Protein AF-A0AAE3XD53-F1 (afdb_monomer_lite)

Sequence (114 aa):
MRDLPAQPSTHADLAATPREEAFAVLAQRHHLREPHGFTAPQGRTGRTHLAHAGTGKLLCSARTTSTQDLLVTGPLTCSSCIRQVAKRVHRKFRPAGSSRRPAWQRRSAVSPRR

Secondary structure (DSSP, 8-state):
-----------GGGGGS-HHHHHHHHHHHTT-SS-EEEE--TTSTT--EEEETTT--BTT-PSP--TT--BSS-----HHHHHHHHHHHHHHT--TTTT---GGGG----PPP-

Foldseek 3Di:
DDPPPPPQPQPPVLPPPDPLVLQVVVCVVLVHPAGWFWDQADPPDRAIFIAGQVPQQTLLNPPGGDSPDGHSGDGHGPPSRVVSSVVSVCVVPVPPPPPPPPPVVPPPPDDDDD

Organism: NCBI:txid1309411

Radius of gyration: 21.19 Å; chains: 1; bounding box: 56×46×58 Å

pLDDT: mean 73.14, std 15.12, range [35.56, 89.12]

Structure (mmCIF, N/CA/C/O backbone):
data_AF-A0AAE3XD53-F1
#
_entry.id   AF-A0AAE3XD53-F1
#
loop_
_atom_site.group_PDB
_atom_site.id
_atom_site.type_symbol
_atom_site.label_atom_id
_atom_site.label_alt_id
_atom_site.label_comp_id
_atom_site.label_asym_id
_atom_site.label_entity_id
_atom_site.label_seq_id
_atom_site.pdbx_PDB_ins_code
_atom_site.Cartn_x
_atom_site.Cartn_y
_atom_site.Cartn_z
_atom_site.occupancy
_atom_site.B_iso_or_equiv
_atom_site.auth_seq_id
_atom_site.auth_comp_id
_atom_site.auth_asym_id
_atom_site.auth_atom_id
_atom_site.pdbx_PDB_model_num
ATOM 1 N N . MET A 1 1 ? -1.409 -17.761 -25.650 1.00 37.97 1 MET A N 1
ATOM 2 C CA . MET A 1 1 ? -0.837 -16.951 -24.552 1.00 37.97 1 MET A CA 1
ATOM 3 C C . MET A 1 1 ? -1.813 -17.041 -23.393 1.00 37.97 1 MET A C 1
ATOM 5 O O . MET A 1 1 ? -2.982 -16.784 -23.620 1.00 37.97 1 MET A O 1
ATOM 9 N N . ARG A 1 2 ? -1.397 -17.542 -22.225 1.00 35.56 2 ARG A N 1
ATOM 10 C CA . ARG A 1 2 ? -2.296 -17.710 -21.071 1.00 35.56 2 ARG A CA 1
ATOM 11 C C . ARG A 1 2 ? -2.567 -16.340 -20.445 1.00 35.56 2 ARG A C 1
ATOM 13 O O . ARG A 1 2 ? -1.627 -15.725 -19.947 1.00 35.56 2 ARG A O 1
ATOM 20 N N . ASP A 1 3 ? -3.823 -15.904 -20.459 1.00 39.06 3 ASP A N 1
ATOM 21 C CA . ASP A 1 3 ? -4.353 -14.907 -19.529 1.00 39.06 3 ASP A CA 1
ATOM 22 C C . ASP A 1 3 ? -4.075 -15.399 -18.104 1.00 39.06 3 ASP A C 1
ATOM 24 O O . ASP A 1 3 ? -4.729 -16.318 -17.608 1.00 39.06 3 ASP A O 1
ATOM 28 N N . LEU A 1 4 ? -3.060 -14.834 -17.444 1.00 43.06 4 LEU A N 1
ATOM 29 C CA . LEU A 1 4 ? -3.022 -14.886 -15.989 1.00 43.06 4 LEU A CA 1
ATOM 30 C C . LEU A 1 4 ? -4.231 -14.067 -15.531 1.00 43.06 4 LEU A C 1
ATOM 32 O O . LEU A 1 4 ? -4.251 -12.866 -15.823 1.00 43.06 4 LEU A O 1
ATOM 36 N N . PRO A 1 5 ? -5.219 -14.644 -14.818 1.00 39.72 5 PRO A N 1
ATOM 37 C CA . PRO A 1 5 ? -6.182 -13.803 -14.138 1.00 39.72 5 PRO A CA 1
ATOM 38 C C . PRO A 1 5 ? -5.354 -12.882 -13.250 1.00 39.72 5 PRO A C 1
ATOM 40 O O . PRO A 1 5 ? -4.513 -13.352 -12.479 1.00 39.72 5 PRO A O 1
ATOM 43 N N . ALA A 1 6 ? -5.534 -11.573 -13.418 1.00 42.38 6 ALA A N 1
ATOM 44 C CA . ALA A 1 6 ? -5.019 -10.575 -12.504 1.00 42.38 6 ALA A CA 1
ATOM 45 C C . ALA A 1 6 ? -5.680 -10.846 -11.152 1.00 42.38 6 ALA A C 1
ATOM 47 O O . ALA A 1 6 ? -6.682 -10.222 -10.812 1.00 42.38 6 ALA A O 1
ATOM 48 N N . GLN A 1 7 ? -5.191 -11.852 -10.420 1.00 45.91 7 GLN A N 1
ATOM 49 C CA . GLN A 1 7 ? -5.655 -12.106 -9.078 1.00 45.91 7 GLN A CA 1
ATOM 50 C C . GLN A 1 7 ? -5.388 -10.804 -8.340 1.00 45.91 7 GLN A C 1
ATOM 52 O O . GLN A 1 7 ? -4.230 -10.362 -8.298 1.00 45.91 7 GLN A O 1
ATOM 57 N N . PRO A 1 8 ? -6.432 -10.142 -7.813 1.00 51.28 8 PRO A N 1
ATOM 58 C CA . PRO A 1 8 ? -6.192 -9.027 -6.929 1.00 51.28 8 PRO A CA 1
ATOM 59 C C . PRO A 1 8 ? -5.238 -9.552 -5.862 1.00 51.28 8 PRO A C 1
ATOM 61 O O . PRO A 1 8 ? -5.450 -10.646 -5.334 1.00 51.28 8 PRO A O 1
ATOM 64 N N . SER A 1 9 ? -4.137 -8.840 -5.626 1.00 61.22 9 SER A N 1
ATOM 65 C CA . SER A 1 9 ? -3.121 -9.212 -4.643 1.00 61.22 9 SER A CA 1
ATOM 66 C C . SER A 1 9 ? -3.747 -9.119 -3.252 1.00 61.22 9 SER A C 1
ATOM 68 O O . SER A 1 9 ? -3.576 -8.144 -2.537 1.00 61.22 9 SER A O 1
ATOM 70 N N . THR A 1 10 ? -4.575 -10.106 -2.923 1.00 65.31 10 THR A N 1
ATOM 71 C CA . THR A 1 10 ? -5.459 -10.101 -1.755 1.00 65.31 10 THR A CA 1
ATOM 72 C C . THR A 1 10 ? -4.673 -10.518 -0.512 1.00 65.31 10 THR A C 1
ATOM 74 O O . THR A 1 10 ? -5.149 -10.330 0.599 1.00 65.31 10 THR A O 1
ATOM 77 N N . HIS A 1 11 ? -3.449 -11.032 -0.712 1.00 75.62 11 HIS A N 1
ATOM 78 C CA . HIS A 1 11 ? -2.494 -11.432 0.318 1.00 75.62 11 HIS A CA 1
ATOM 79 C C . HIS A 1 11 ? -3.144 -12.268 1.425 1.00 75.62 11 HIS A C 1
ATOM 81 O O . HIS A 1 11 ? -2.920 -12.024 2.604 1.00 75.62 11 HIS A O 1
ATOM 87 N N . ALA A 1 12 ? -3.980 -13.241 1.040 1.00 74.50 12 ALA A N 1
ATOM 88 C CA . ALA A 1 12 ? -4.704 -14.099 1.980 1.00 74.50 12 ALA A CA 1
ATOM 89 C C . ALA A 1 12 ? -3.760 -14.841 2.944 1.00 74.50 12 ALA A C 1
ATOM 91 O O . ALA A 1 12 ? -4.127 -15.122 4.079 1.00 74.50 12 ALA A O 1
ATOM 92 N N . ASP A 1 13 ? -2.524 -15.087 2.513 1.00 79.19 13 ASP A N 1
ATOM 93 C CA . ASP A 1 13 ? -1.451 -15.673 3.311 1.00 79.19 13 ASP A CA 1
ATOM 94 C C . ASP A 1 13 ? -1.030 -14.809 4.515 1.00 79.19 13 ASP A C 1
ATOM 96 O O . ASP A 1 13 ? -0.578 -15.344 5.521 1.00 79.19 13 ASP A O 1
ATOM 100 N N . LEU A 1 14 ? -1.234 -13.488 4.450 1.00 79.25 14 LEU A N 1
ATOM 101 C CA . LEU A 1 14 ? -0.907 -12.564 5.538 1.00 79.25 14 LEU A CA 1
ATOM 102 C C . LEU A 1 14 ? -1.983 -12.512 6.631 1.00 79.25 14 LEU A C 1
ATOM 104 O O . LEU A 1 14 ? -1.780 -11.854 7.648 1.00 79.25 14 LEU A O 1
ATOM 108 N N . ALA A 1 15 ? -3.121 -13.194 6.452 1.00 76.44 15 ALA A N 1
ATOM 109 C CA . ALA A 1 15 ? -4.197 -13.214 7.444 1.00 76.44 15 ALA A CA 1
ATOM 110 C C . ALA A 1 15 ? -3.791 -13.905 8.759 1.00 76.44 15 ALA A C 1
ATOM 112 O O . ALA A 1 15 ? -4.318 -13.562 9.813 1.00 76.44 15 ALA A O 1
ATOM 113 N N . ALA A 1 16 ? -2.858 -14.861 8.696 1.00 79.94 16 ALA A N 1
ATOM 114 C CA . ALA A 1 16 ? -2.344 -15.588 9.858 1.00 79.94 16 ALA A CA 1
ATOM 115 C C . ALA A 1 16 ? -1.099 -14.932 10.490 1.00 79.94 16 ALA A C 1
ATOM 117 O O . ALA A 1 16 ? -0.621 -15.385 11.527 1.00 79.94 16 ALA A O 1
ATOM 118 N N . THR A 1 17 ? -0.555 -13.883 9.866 1.00 83.31 17 THR A N 1
ATOM 119 C CA . THR A 1 17 ? 0.649 -13.181 10.325 1.00 83.31 17 THR A CA 1
ATOM 120 C C . THR A 1 17 ? 0.274 -12.077 11.323 1.00 83.31 17 THR A C 1
ATOM 122 O O . THR A 1 17 ? -0.737 -11.396 11.121 1.00 83.31 17 THR A O 1
ATOM 125 N N . PRO A 1 18 ? 1.076 -11.833 12.379 1.00 86.81 18 PRO A N 1
ATOM 126 C CA . PRO A 1 18 ? 0.883 -10.687 13.263 1.00 86.81 18 PRO A CA 1
ATOM 127 C C . PRO A 1 18 ? 0.764 -9.380 12.475 1.00 86.81 18 PRO A C 1
ATOM 129 O O . PRO A 1 18 ? 1.523 -9.132 11.540 1.00 86.81 18 PRO A O 1
ATOM 132 N N . ARG A 1 19 ? -0.188 -8.525 12.858 1.00 81.94 19 ARG A N 1
ATOM 133 C CA . ARG A 1 19 ? -0.607 -7.352 12.070 1.00 81.94 19 ARG A CA 1
ATOM 134 C C . ARG A 1 19 ? 0.554 -6.433 11.665 1.00 81.94 19 ARG A C 1
ATOM 136 O O . ARG A 1 19 ? 0.603 -5.970 10.529 1.00 81.94 19 ARG A O 1
ATOM 143 N N . GLU A 1 20 ? 1.489 -6.184 12.574 1.00 83.25 20 GLU A N 1
ATOM 144 C CA . GLU A 1 20 ? 2.649 -5.317 12.328 1.00 83.25 20 GLU A CA 1
ATOM 145 C C . GLU A 1 20 ? 3.635 -5.929 11.327 1.00 83.25 20 GLU A C 1
ATOM 147 O O . GLU A 1 20 ? 4.054 -5.266 10.374 1.00 83.25 20 GLU A O 1
ATOM 152 N N . GLU A 1 21 ? 3.951 -7.213 11.497 1.00 86.25 21 GLU A N 1
ATOM 153 C CA . GLU A 1 21 ? 4.802 -7.969 10.580 1.00 86.25 21 GLU A CA 1
ATOM 154 C C . GLU A 1 21 ? 4.149 -8.064 9.200 1.00 86.25 21 GLU A C 1
ATOM 156 O O . GLU A 1 21 ? 4.789 -7.838 8.173 1.00 86.25 21 GLU A O 1
ATOM 161 N N . ALA A 1 22 ? 2.839 -8.281 9.165 1.00 86.88 22 ALA A N 1
ATOM 162 C CA . ALA A 1 22 ? 2.086 -8.375 7.935 1.00 86.88 22 ALA A CA 1
ATOM 163 C C . ALA A 1 22 ? 2.082 -7.053 7.145 1.00 86.88 22 ALA A C 1
ATOM 165 O O . ALA A 1 22 ? 2.227 -7.068 5.922 1.00 86.88 22 ALA A O 1
ATOM 166 N N . PHE A 1 23 ? 2.016 -5.897 7.818 1.00 87.62 23 PHE A N 1
ATOM 167 C CA . PHE A 1 23 ? 2.182 -4.591 7.167 1.00 87.62 23 PHE A CA 1
ATOM 168 C C . PHE A 1 23 ? 3.600 -4.358 6.637 1.00 87.62 23 PHE A C 1
ATOM 170 O O . PHE A 1 23 ? 3.774 -3.715 5.593 1.00 87.62 23 PHE A O 1
ATOM 177 N N . ALA A 1 24 ? 4.621 -4.880 7.319 1.00 87.25 24 ALA A N 1
ATOM 178 C CA . ALA A 1 24 ? 5.995 -4.836 6.831 1.00 87.25 24 ALA A CA 1
ATOM 179 C C . ALA A 1 24 ? 6.179 -5.736 5.597 1.00 87.25 24 ALA A C 1
ATOM 181 O O . ALA A 1 24 ? 6.745 -5.297 4.593 1.00 87.25 24 ALA A O 1
ATOM 182 N N . VAL A 1 25 ? 5.641 -6.959 5.616 1.00 87.62 25 VAL A N 1
ATOM 183 C CA . VAL A 1 25 ? 5.668 -7.876 4.466 1.00 87.62 25 VAL A CA 1
ATOM 184 C C . VAL A 1 25 ? 4.881 -7.295 3.289 1.00 87.62 25 VAL A C 1
ATOM 186 O O . VAL A 1 25 ? 5.356 -7.322 2.150 1.00 87.62 25 VAL A O 1
ATOM 189 N N . LEU A 1 26 ? 3.718 -6.693 3.548 1.00 87.38 26 LEU A N 1
ATOM 190 C CA . LEU A 1 26 ? 2.926 -6.008 2.529 1.00 87.38 26 LEU A CA 1
ATOM 191 C C . LEU A 1 26 ? 3.722 -4.869 1.878 1.00 87.38 26 LEU A C 1
ATOM 193 O O . LEU A 1 26 ? 3.773 -4.747 0.650 1.00 87.38 26 LEU A O 1
ATOM 197 N N . ALA A 1 27 ? 4.402 -4.063 2.694 1.00 87.06 27 ALA A N 1
ATOM 198 C CA . ALA A 1 27 ? 5.284 -3.015 2.207 1.00 87.06 27 ALA A CA 1
ATOM 199 C C . ALA A 1 27 ? 6.415 -3.572 1.334 1.00 87.06 27 ALA A C 1
ATOM 201 O O . ALA A 1 27 ? 6.665 -3.030 0.256 1.00 87.06 27 ALA A O 1
ATOM 202 N N . GLN A 1 28 ? 7.052 -4.674 1.735 1.00 87.00 28 GLN A N 1
ATOM 203 C CA . GLN A 1 28 ? 8.107 -5.316 0.945 1.00 87.00 28 GLN A CA 1
ATOM 204 C C . GLN A 1 28 ? 7.597 -5.793 -0.420 1.00 87.00 28 GLN A C 1
ATOM 206 O O . GLN A 1 28 ? 8.228 -5.493 -1.440 1.00 87.00 28 GLN A O 1
ATOM 211 N N . ARG A 1 29 ? 6.431 -6.454 -0.458 1.00 86.88 29 ARG A N 1
ATOM 212 C CA . ARG A 1 29 ? 5.784 -6.940 -1.694 1.00 86.88 29 ARG A CA 1
ATOM 213 C C . ARG A 1 29 ? 5.434 -5.809 -2.656 1.00 86.88 29 ARG A C 1
ATOM 215 O O . ARG A 1 29 ? 5.580 -5.950 -3.866 1.00 86.88 29 ARG A O 1
ATOM 222 N N . HIS A 1 30 ? 5.037 -4.657 -2.124 1.00 85.25 30 HIS A N 1
ATOM 223 C CA . HIS A 1 30 ? 4.770 -3.453 -2.913 1.00 85.25 30 HIS A CA 1
ATOM 224 C C . HIS A 1 30 ? 5.985 -2.522 -3.059 1.00 85.25 30 HIS A C 1
ATOM 226 O O . HIS A 1 30 ? 5.850 -1.401 -3.559 1.00 85.25 30 HIS A O 1
ATOM 232 N N . HIS A 1 31 ? 7.179 -2.966 -2.655 1.00 85.81 31 HIS A N 1
ATOM 233 C CA . HIS A 1 31 ? 8.429 -2.207 -2.734 1.00 85.81 31 HIS A CA 1
ATOM 234 C C . HIS A 1 31 ? 8.349 -0.806 -2.092 1.00 85.81 31 HIS A C 1
ATOM 236 O O . HIS A 1 31 ? 8.888 0.182 -2.605 1.00 85.81 31 HIS A O 1
ATOM 242 N N . LEU A 1 32 ? 7.654 -0.723 -0.962 1.00 86.69 32 LEU A N 1
ATOM 243 C CA . LEU A 1 32 ? 7.519 0.454 -0.112 1.00 86.69 32 LEU A CA 1
ATOM 244 C C . LEU A 1 32 ? 8.603 0.412 0.977 1.00 86.69 32 LEU A C 1
ATOM 246 O O . LEU A 1 32 ? 9.085 -0.655 1.343 1.00 86.69 32 LEU A O 1
ATOM 250 N N . ARG A 1 33 ? 9.026 1.586 1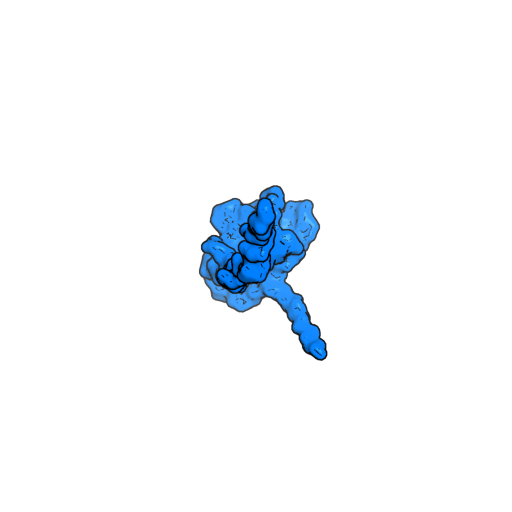.457 1.00 84.75 33 ARG A N 1
ATOM 251 C CA . ARG A 1 33 ? 10.089 1.702 2.473 1.00 84.75 33 ARG A CA 1
ATOM 252 C C . ARG A 1 33 ? 9.593 1.518 3.904 1.00 84.75 33 ARG A C 1
ATOM 254 O O . ARG A 1 33 ? 10.381 1.167 4.765 1.00 84.75 33 ARG A O 1
ATOM 261 N N . GLU A 1 34 ? 8.318 1.785 4.137 1.00 88.62 34 GLU A N 1
ATOM 262 C CA . GLU A 1 34 ? 7.707 1.815 5.465 1.00 88.62 34 GLU A CA 1
ATOM 263 C C . GLU A 1 34 ? 6.484 0.894 5.488 1.00 88.62 34 GLU A C 1
ATOM 265 O O . GLU A 1 34 ? 5.936 0.629 4.412 1.00 88.62 34 GLU A O 1
ATOM 270 N N . PRO A 1 35 ? 6.021 0.426 6.661 1.00 89.12 35 PRO A N 1
ATOM 271 C CA . PRO A 1 35 ? 4.842 -0.433 6.768 1.00 89.12 35 PRO A CA 1
ATOM 272 C C . PRO A 1 35 ? 3.580 0.249 6.225 1.00 89.12 35 PRO A C 1
ATOM 274 O O . PRO A 1 35 ? 3.314 1.420 6.509 1.00 89.12 35 PRO A O 1
ATOM 277 N N . HIS A 1 36 ? 2.801 -0.475 5.422 1.00 89.12 36 HIS A N 1
ATOM 278 C CA . HIS A 1 36 ? 1.539 0.010 4.852 1.00 89.12 36 HIS A CA 1
ATOM 279 C C . HIS A 1 36 ? 0.437 -1.027 5.055 1.00 89.12 36 HIS A C 1
ATOM 281 O O . HIS A 1 36 ? 0.732 -2.212 5.162 1.00 89.12 36 HIS A O 1
ATOM 287 N N . GLY A 1 37 ? -0.814 -0.571 5.054 1.00 88.88 37 GLY A N 1
ATOM 288 C CA . GLY A 1 37 ? -2.016 -1.400 5.078 1.00 88.88 37 GLY A CA 1
ATOM 289 C C . GLY A 1 37 ? -3.035 -0.953 4.034 1.00 88.88 37 GLY A C 1
ATOM 290 O O . GLY A 1 37 ? -2.940 0.144 3.473 1.00 88.88 37 GLY A O 1
ATOM 291 N N . PHE A 1 38 ? -4.012 -1.810 3.768 1.00 88.38 38 PHE A N 1
ATOM 292 C CA . PHE A 1 38 ? -5.164 -1.506 2.931 1.00 88.38 38 PHE A CA 1
ATOM 293 C C . PHE A 1 38 ? -6.205 -0.714 3.709 1.00 88.38 38 PHE A C 1
ATOM 295 O O . PHE A 1 38 ? -6.448 -0.982 4.873 1.00 88.38 38 PHE A O 1
ATOM 302 N N . THR A 1 39 ? -6.862 0.243 3.072 1.00 85.38 39 THR A N 1
ATOM 303 C CA . THR A 1 39 ? -7.992 0.960 3.670 1.00 85.38 39 THR A CA 1
ATOM 304 C C . THR A 1 39 ? -9.023 1.276 2.605 1.00 85.38 39 THR A C 1
ATOM 306 O O . THR A 1 39 ? -8.662 1.523 1.452 1.00 85.38 39 THR A O 1
ATOM 309 N N . ALA A 1 40 ? -10.298 1.272 2.977 1.00 77.62 40 ALA A N 1
ATOM 310 C CA . ALA A 1 40 ? -11.397 1.715 2.132 1.00 77.62 40 ALA A CA 1
ATOM 311 C C . ALA A 1 40 ? -11.948 3.038 2.700 1.00 77.62 40 ALA A C 1
ATOM 313 O O . ALA A 1 40 ? -12.759 3.017 3.623 1.00 77.62 40 ALA A O 1
ATOM 314 N N . PRO A 1 41 ? -11.503 4.199 2.180 1.00 65.12 41 PRO A N 1
ATOM 315 C CA . PRO A 1 41 ? -12.020 5.510 2.551 1.00 65.12 41 PRO A CA 1
ATOM 316 C C . PRO A 1 41 ? -13.553 5.555 2.469 1.00 65.12 41 PRO A C 1
ATOM 318 O O . PRO A 1 41 ? -14.109 5.475 1.368 1.00 65.12 41 PRO A O 1
ATOM 321 N N . GLN A 1 42 ? -14.254 5.757 3.589 1.00 54.72 42 GLN A N 1
ATOM 322 C CA . GLN A 1 42 ? -15.667 6.137 3.517 1.00 54.72 42 GLN A CA 1
ATOM 323 C C . GLN A 1 42 ? -15.758 7.518 2.845 1.00 54.72 42 GLN A C 1
ATOM 325 O O . GLN A 1 42 ? -15.207 8.497 3.342 1.00 54.72 42 GLN A O 1
ATOM 330 N N . GLY A 1 43 ? -16.380 7.589 1.662 1.00 51.72 43 GLY A N 1
ATOM 331 C CA . GLY A 1 43 ? -16.634 8.849 0.944 1.00 51.72 43 GLY A CA 1
ATOM 332 C C . GLY A 1 43 ? -15.922 9.041 -0.404 1.00 51.72 43 GLY A C 1
ATOM 333 O O . GLY A 1 43 ? -16.300 9.940 -1.153 1.00 51.72 43 GLY A O 1
ATOM 334 N N . ARG A 1 44 ? -14.955 8.195 -0.801 1.00 53.00 44 ARG A N 1
ATOM 335 C CA . ARG A 1 44 ? -14.441 8.180 -2.191 1.00 53.00 44 ARG A CA 1
ATOM 336 C C . ARG A 1 44 ? -14.520 6.793 -2.815 1.00 53.00 44 ARG A C 1
ATOM 338 O O . ARG A 1 44 ? -13.575 6.012 -2.787 1.00 53.00 44 ARG A O 1
ATOM 345 N N . THR A 1 45 ? -15.616 6.552 -3.531 1.00 58.12 45 THR A N 1
ATOM 346 C CA . THR A 1 45 ? -15.705 5.525 -4.584 1.00 58.12 45 THR A CA 1
ATOM 347 C C . THR A 1 45 ? -15.317 4.104 -4.164 1.00 58.12 45 THR A C 1
ATOM 349 O O . THR A 1 45 ? -14.632 3.480 -4.949 1.00 58.12 45 THR A O 1
ATOM 352 N N . GLY A 1 46 ? -15.680 3.585 -2.981 1.00 69.31 46 GLY A N 1
ATOM 353 C CA . GLY A 1 46 ? -15.570 2.142 -2.647 1.00 69.31 46 GLY A CA 1
ATOM 354 C C . GLY A 1 46 ? -14.241 1.449 -3.007 1.00 69.31 46 GLY A C 1
ATOM 355 O O . GLY A 1 46 ? -14.207 0.246 -3.248 1.00 69.31 46 GLY A O 1
ATOM 356 N N . ARG A 1 47 ? -13.158 2.219 -3.141 1.00 79.12 47 ARG A N 1
ATOM 357 C CA . ARG A 1 47 ? -11.869 1.769 -3.655 1.00 79.12 47 ARG A CA 1
ATOM 358 C C . ARG A 1 47 ? -10.987 1.515 -2.458 1.00 79.12 47 ARG A C 1
ATOM 360 O 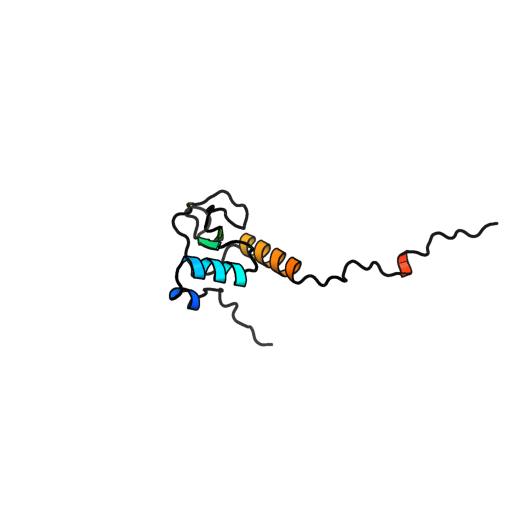O . ARG A 1 47 ? -11.011 2.263 -1.489 1.00 79.12 47 ARG A O 1
ATOM 367 N N . THR A 1 48 ? -10.155 0.504 -2.571 1.00 84.00 48 THR A N 1
ATOM 368 C CA . THR A 1 48 ? -9.157 0.169 -1.575 1.00 84.00 48 THR A CA 1
ATOM 369 C C . THR A 1 48 ? -7.865 0.885 -1.929 1.00 84.00 48 THR A C 1
ATOM 371 O O . THR A 1 48 ? -7.370 0.816 -3.062 1.00 84.00 48 THR A O 1
ATOM 374 N N . HIS A 1 49 ? -7.315 1.588 -0.955 1.00 86.75 49 HIS A N 1
ATOM 375 C CA . HIS A 1 49 ? -6.079 2.344 -1.033 1.00 86.75 49 HIS A CA 1
ATOM 376 C C . HIS A 1 49 ? -5.005 1.683 -0.170 1.00 86.75 49 HIS A C 1
ATOM 378 O O . HIS A 1 49 ? -5.316 0.971 0.776 1.00 86.75 49 HIS A O 1
ATOM 384 N N . LEU A 1 50 ? -3.739 1.968 -0.474 1.00 86.94 50 LEU A N 1
ATOM 385 C CA . LEU A 1 50 ? -2.628 1.715 0.444 1.00 86.94 50 LEU A CA 1
ATOM 386 C C . LEU A 1 50 ? -2.376 2.965 1.282 1.00 86.94 50 LEU A C 1
ATOM 388 O O . LEU A 1 50 ? -2.203 4.054 0.721 1.00 86.94 50 LEU A O 1
ATOM 392 N N . ALA A 1 51 ? -2.315 2.795 2.595 1.00 88.12 51 ALA A N 1
ATOM 393 C CA . ALA A 1 51 ? -2.049 3.840 3.569 1.00 88.12 51 ALA A CA 1
ATOM 394 C C . ALA A 1 51 ? -0.858 3.458 4.445 1.00 88.12 51 ALA A C 1
ATOM 396 O O . ALA A 1 51 ? -0.652 2.287 4.756 1.00 88.12 51 ALA A O 1
ATOM 397 N N . HIS A 1 52 ? -0.060 4.447 4.826 1.00 88.31 52 HIS A N 1
ATOM 398 C CA . HIS A 1 52 ? 1.061 4.248 5.732 1.00 88.31 52 HIS A CA 1
ATOM 399 C C . HIS A 1 52 ? 0.553 3.867 7.129 1.00 88.31 52 HIS A C 1
ATOM 401 O O . HIS A 1 52 ? -0.278 4.582 7.687 1.00 88.31 52 HIS A O 1
ATOM 407 N N . ALA A 1 53 ? 1.103 2.810 7.731 1.00 85.62 53 ALA A N 1
ATOM 408 C CA . ALA A 1 53 ? 0.606 2.275 9.001 1.00 85.62 53 ALA A CA 1
ATOM 409 C C . ALA A 1 53 ? 0.737 3.263 10.175 1.00 85.62 53 ALA A C 1
ATOM 411 O O . ALA A 1 53 ? -0.211 3.457 10.922 1.00 85.62 53 ALA A O 1
ATOM 412 N N . GLY A 1 54 ? 1.878 3.952 10.291 1.00 82.81 54 GLY A N 1
ATOM 413 C CA . GLY A 1 54 ? 2.113 4.940 11.358 1.00 82.81 54 GLY A CA 1
ATOM 414 C C . GLY A 1 54 ? 1.448 6.318 11.189 1.00 82.81 54 GLY A C 1
ATOM 415 O O . GLY A 1 54 ? 1.145 6.962 12.181 1.00 82.81 54 GLY A O 1
ATOM 416 N N . THR A 1 55 ? 1.212 6.802 9.961 1.00 82.06 55 THR A N 1
ATOM 417 C CA . THR A 1 55 ? 0.705 8.171 9.713 1.00 82.06 55 THR A CA 1
ATOM 418 C C . THR A 1 55 ? -0.706 8.207 9.129 1.00 82.06 55 THR A C 1
ATOM 420 O O . THR A 1 55 ? -1.278 9.285 8.992 1.00 82.06 55 THR A O 1
ATOM 423 N N . GLY A 1 56 ? -1.258 7.066 8.701 1.00 79.75 56 GLY A N 1
ATOM 424 C CA . GLY A 1 56 ? -2.540 6.991 7.990 1.00 79.75 56 GLY A CA 1
ATOM 425 C C . GLY A 1 56 ? -2.533 7.643 6.601 1.00 79.75 56 GLY A C 1
ATOM 426 O O . GLY A 1 56 ? -3.562 7.717 5.931 1.00 79.75 56 GLY A O 1
ATOM 427 N N . LYS A 1 57 ? -1.378 8.130 6.126 1.00 84.44 57 LYS A N 1
ATOM 428 C CA . LYS A 1 57 ? -1.288 8.858 4.860 1.00 84.44 57 LYS A CA 1
ATOM 429 C C . LYS A 1 57 ? -1.466 7.915 3.674 1.00 84.44 57 LYS A C 1
ATOM 431 O O . LYS A 1 57 ? -0.728 6.942 3.522 1.00 84.44 57 LYS A O 1
ATOM 436 N N . LEU A 1 58 ? -2.398 8.250 2.782 1.00 85.19 58 LEU A N 1
ATOM 437 C CA . LEU A 1 58 ? -2.628 7.499 1.550 1.00 85.19 58 LEU A CA 1
ATOM 438 C C . LEU A 1 58 ? -1.451 7.638 0.576 1.00 85.19 58 LEU A C 1
ATOM 440 O O . LEU A 1 58 ? -0.969 8.739 0.296 1.00 85.19 58 LEU A O 1
ATOM 444 N N . LEU A 1 59 ? -1.072 6.526 -0.052 1.00 85.69 59 LEU A N 1
ATOM 445 C CA . LEU A 1 59 ? -0.007 6.466 -1.055 1.00 85.69 59 LEU A CA 1
ATOM 446 C C . LEU A 1 59 ? -0.289 7.344 -2.289 1.00 85.69 59 LEU A C 1
ATOM 448 O O . LEU A 1 59 ? 0.627 7.896 -2.901 1.00 85.69 59 LEU A O 1
ATOM 452 N N . CYS A 1 60 ? -1.562 7.465 -2.669 1.00 84.69 60 CYS A N 1
ATOM 453 C CA . CYS A 1 60 ? -2.003 8.266 -3.811 1.00 84.69 60 CYS A CA 1
ATOM 454 C C . CYS A 1 60 ? -2.047 9.780 -3.545 1.00 84.69 60 CYS A C 1
ATOM 456 O O . CYS A 1 60 ? -2.511 10.516 -4.412 1.00 84.69 60 CYS A O 1
ATOM 458 N N . SER A 1 61 ? -1.608 10.246 -2.369 1.00 75.31 61 SER A N 1
ATOM 459 C CA . SER A 1 61 ? -1.664 11.659 -1.956 1.00 75.31 61 SER A CA 1
ATOM 460 C C . SER A 1 61 ? -3.073 12.277 -1.957 1.00 75.31 61 SER A C 1
ATOM 462 O O . SER A 1 61 ? -3.210 13.497 -1.942 1.00 75.31 61 SER A O 1
ATOM 464 N N . ALA A 1 62 ? -4.130 11.458 -1.985 1.00 67.50 62 ALA A N 1
ATOM 465 C CA . ALA A 1 62 ? -5.499 11.931 -1.818 1.00 67.50 62 ALA A CA 1
ATOM 466 C C . ALA A 1 62 ? -5.709 12.461 -0.390 1.00 67.50 62 ALA A C 1
ATOM 468 O O . ALA A 1 62 ? -5.056 11.996 0.548 1.00 67.50 62 ALA A O 1
ATOM 469 N N . ARG A 1 63 ? -6.617 13.440 -0.240 1.00 62.09 63 ARG A N 1
ATOM 470 C CA . ARG A 1 63 ? -7.017 13.959 1.076 1.00 62.09 63 ARG A CA 1
ATOM 471 C C . ARG A 1 63 ? -7.539 12.811 1.943 1.00 62.09 63 ARG A C 1
ATOM 473 O O . ARG A 1 63 ? -8.196 11.904 1.439 1.00 62.09 63 ARG A O 1
ATOM 480 N N . THR A 1 64 ? -7.129 12.867 3.202 1.00 60.19 64 THR A N 1
ATOM 481 C CA . THR A 1 64 ? -7.137 11.819 4.223 1.00 60.19 64 THR A CA 1
ATOM 482 C C . THR A 1 64 ? -8.463 11.086 4.374 1.00 60.19 64 THR A C 1
ATOM 484 O O . THR A 1 64 ? -9.535 11.674 4.270 1.00 60.19 64 THR A O 1
ATOM 487 N N . THR A 1 65 ? -8.367 9.813 4.737 1.00 53.62 65 THR A N 1
ATOM 488 C CA . THR A 1 65 ? -9.437 9.084 5.421 1.00 53.62 65 THR A CA 1
ATOM 489 C C . THR A 1 65 ? -8.846 8.307 6.577 1.00 53.62 65 THR A C 1
ATOM 491 O O . THR A 1 65 ? -7.673 7.944 6.539 1.00 53.62 65 THR A O 1
ATOM 494 N N . SER A 1 66 ? -9.673 8.157 7.609 1.00 52.59 66 SER A N 1
ATOM 495 C CA . SER A 1 66 ? -9.333 7.719 8.958 1.00 52.59 66 SER A CA 1
ATOM 496 C C . SER A 1 66 ? -8.323 6.567 9.001 1.00 52.59 66 SER A C 1
ATOM 498 O O . SER A 1 66 ? -8.485 5.560 8.316 1.00 52.59 66 SER A O 1
ATOM 500 N N . THR A 1 67 ? -7.307 6.699 9.858 1.00 55.59 67 THR A N 1
ATOM 501 C CA . THR A 1 67 ? -6.296 5.670 10.173 1.00 55.59 67 THR A CA 1
ATOM 502 C C . THR A 1 67 ? -6.911 4.404 10.790 1.00 55.59 67 THR A C 1
ATOM 504 O O . THR A 1 67 ? -6.213 3.418 11.004 1.00 55.59 67 THR A O 1
ATOM 507 N N . GLN A 1 68 ? -8.207 4.428 11.110 1.00 57.59 68 GLN A N 1
ATOM 508 C CA . GLN A 1 68 ? -8.829 3.463 12.011 1.00 57.59 68 GLN A CA 1
ATOM 509 C C . GLN A 1 68 ? -9.092 2.082 11.384 1.00 57.59 68 GLN A C 1
ATOM 511 O O . GLN A 1 68 ? -9.111 1.105 12.123 1.00 57.59 68 GLN A O 1
ATOM 516 N N . ASP A 1 69 ? -9.127 1.951 10.052 1.00 73.62 69 ASP A N 1
ATOM 517 C CA . ASP A 1 69 ? -9.412 0.670 9.378 1.00 73.62 69 ASP A CA 1
ATOM 518 C C . ASP A 1 69 ? -8.317 0.266 8.383 1.00 73.62 69 ASP A C 1
ATOM 520 O O . ASP A 1 69 ? -8.528 0.191 7.168 1.00 73.62 69 ASP A O 1
ATOM 524 N N . LEU A 1 70 ? -7.105 0.030 8.899 1.00 83.00 70 LEU A N 1
ATOM 525 C CA . LEU A 1 70 ? -6.032 -0.592 8.123 1.00 83.00 70 LEU A CA 1
ATOM 526 C C . LEU A 1 70 ? -6.161 -2.117 8.137 1.00 83.00 70 LEU A C 1
ATOM 528 O O . LEU A 1 70 ? -5.925 -2.755 9.163 1.00 83.00 70 LEU A O 1
ATOM 532 N N . LEU A 1 71 ? -6.470 -2.702 6.991 1.00 85.31 71 LEU A N 1
ATOM 533 C CA . LEU A 1 71 ? -6.520 -4.138 6.761 1.00 85.31 71 LEU A CA 1
ATOM 534 C C . LEU A 1 71 ? -5.187 -4.642 6.204 1.00 85.31 71 LEU A C 1
ATOM 536 O O . LEU A 1 71 ? -4.522 -3.983 5.407 1.00 85.31 71 LEU A O 1
ATOM 540 N N . VAL A 1 72 ? -4.789 -5.834 6.632 1.00 83.00 72 VAL A N 1
ATOM 541 C CA . VAL A 1 72 ? -3.583 -6.522 6.146 1.00 83.00 72 VAL A CA 1
ATOM 542 C C . VAL A 1 72 ? -3.824 -7.160 4.777 1.00 83.00 72 VAL A C 1
ATOM 544 O O . VAL A 1 72 ? -2.925 -7.241 3.941 1.00 83.00 72 VAL A O 1
ATOM 547 N N . THR A 1 73 ? -5.062 -7.582 4.544 1.00 79.31 73 THR A N 1
ATOM 548 C CA . THR A 1 73 ? -5.516 -8.260 3.337 1.00 79.31 73 THR A CA 1
ATOM 549 C C . THR A 1 73 ? -6.545 -7.391 2.626 1.00 79.31 73 THR A C 1
ATOM 551 O O . THR A 1 73 ? -7.319 -6.665 3.253 1.00 79.31 73 THR A O 1
ATOM 554 N N . GLY A 1 74 ? -6.533 -7.407 1.297 1.00 77.19 74 GLY A N 1
ATOM 555 C CA . GLY A 1 74 ? -7.482 -6.621 0.520 1.00 77.19 74 GLY A CA 1
ATOM 556 C C . GLY A 1 74 ? -7.037 -6.380 -0.917 1.00 77.19 74 GLY A C 1
ATOM 557 O O . GLY A 1 74 ? -5.843 -6.296 -1.198 1.00 77.19 74 GLY A O 1
ATOM 558 N N . PRO A 1 75 ? -7.983 -6.259 -1.860 1.00 80.12 75 PRO A N 1
ATOM 559 C CA . PRO A 1 75 ? -7.650 -5.974 -3.246 1.00 80.12 75 PRO A CA 1
ATOM 560 C C . PRO A 1 75 ? -7.233 -4.508 -3.378 1.00 80.12 75 PRO A C 1
ATOM 562 O O . PRO A 1 75 ? -8.032 -3.631 -3.079 1.00 80.12 75 PRO A O 1
ATOM 565 N N . LEU A 1 76 ? -6.031 -4.199 -3.871 1.00 84.31 76 LEU A N 1
ATOM 566 C CA . LEU A 1 76 ? -5.668 -2.816 -4.204 1.00 84.31 76 LEU A CA 1
ATOM 567 C C . LEU A 1 76 ? -6.422 -2.352 -5.459 1.00 84.31 76 LEU A C 1
ATOM 569 O O . LEU A 1 76 ? -6.025 -2.691 -6.570 1.00 84.31 76 LEU A O 1
ATOM 573 N N . THR A 1 77 ? -7.480 -1.551 -5.308 1.00 84.94 77 THR A N 1
ATOM 574 C CA . THR A 1 77 ? -8.323 -1.118 -6.446 1.00 84.94 77 THR A CA 1
ATOM 575 C C . THR A 1 77 ? -8.156 0.355 -6.824 1.00 84.94 77 THR A C 1
ATOM 577 O O . THR A 1 77 ? -8.619 0.792 -7.880 1.00 84.94 77 THR A O 1
ATOM 580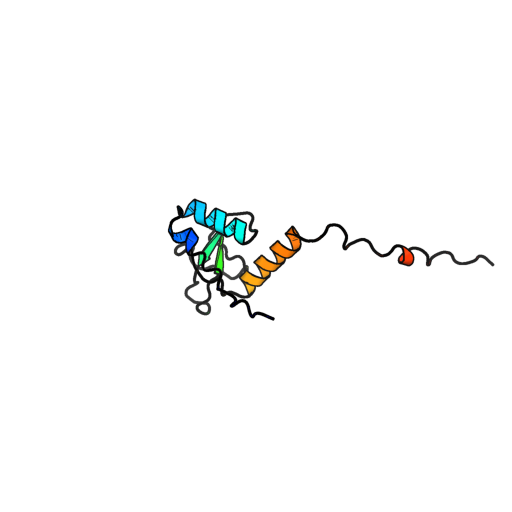 N N . CYS A 1 78 ? -7.448 1.154 -6.021 1.00 85.44 78 CYS A N 1
ATOM 581 C CA . CYS A 1 78 ? -7.138 2.534 -6.383 1.00 85.44 78 CYS A CA 1
ATOM 582 C C . CYS A 1 78 ? -6.057 2.612 -7.479 1.00 85.44 78 CYS A C 1
ATOM 584 O O . CYS A 1 78 ? -4.868 2.402 -7.224 1.00 85.44 78 CYS A O 1
ATOM 586 N N . SER A 1 79 ? -6.440 3.032 -8.689 1.00 85.38 79 SER A N 1
ATOM 587 C CA . SER A 1 79 ? -5.529 3.175 -9.840 1.00 85.38 79 SER A CA 1
ATOM 588 C C . SER A 1 79 ? -4.348 4.121 -9.582 1.00 85.38 79 SER A C 1
ATOM 590 O O . SER A 1 79 ? -3.265 3.937 -10.140 1.00 85.38 79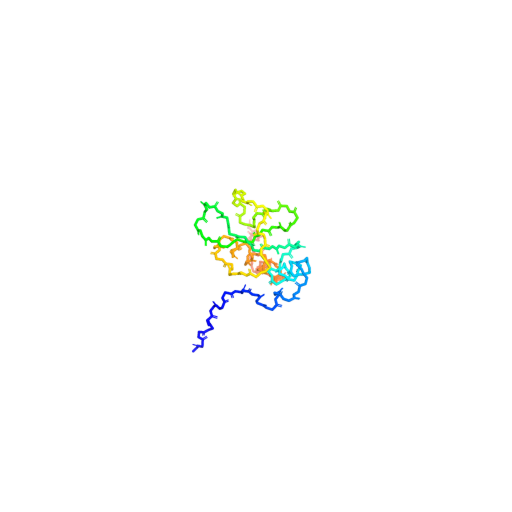 SER A O 1
ATOM 592 N N . SER A 1 80 ? -4.526 5.140 -8.737 1.00 87.00 80 SER A N 1
ATOM 593 C CA . SER A 1 80 ? -3.446 6.060 -8.356 1.00 87.00 80 SER A CA 1
ATOM 594 C C . SER A 1 80 ? -2.449 5.406 -7.397 1.00 87.00 80 SER A C 1
ATOM 596 O O . SER A 1 80 ? -1.244 5.608 -7.548 1.00 87.00 80 SER A O 1
ATOM 598 N N . CYS A 1 81 ? -2.919 4.585 -6.450 1.00 86.31 81 CYS A N 1
ATOM 599 C CA . CYS A 1 81 ? -2.038 3.780 -5.601 1.00 86.31 81 CYS A CA 1
ATOM 600 C C . CYS A 1 81 ? -1.254 2.768 -6.445 1.00 86.31 81 CYS A C 1
ATOM 602 O O . CYS A 1 81 ? -0.033 2.705 -6.316 1.00 86.31 81 CYS A O 1
ATOM 604 N N . ILE A 1 82 ? -1.922 2.062 -7.366 1.00 87.69 82 ILE A N 1
ATOM 605 C CA . ILE A 1 82 ? -1.281 1.113 -8.293 1.00 87.69 82 ILE A CA 1
ATOM 606 C C . ILE A 1 82 ? -0.172 1.806 -9.099 1.00 87.69 82 ILE A C 1
ATOM 608 O O . ILE A 1 82 ? 0.957 1.318 -9.144 1.00 87.69 82 ILE A O 1
ATOM 612 N N . ARG A 1 83 ? -0.446 2.986 -9.677 1.00 88.19 83 ARG A N 1
ATOM 613 C CA . ARG A 1 83 ? 0.564 3.759 -10.424 1.00 88.19 83 ARG A CA 1
ATOM 614 C C . ARG A 1 83 ? 1.769 4.149 -9.569 1.00 88.19 83 ARG A C 1
ATOM 616 O O . ARG A 1 83 ? 2.899 4.089 -10.049 1.00 88.19 83 ARG A O 1
ATOM 623 N N . GLN A 1 84 ? 1.554 4.536 -8.314 1.00 87.62 84 GLN A N 1
ATOM 624 C CA . GLN A 1 84 ? 2.646 4.902 -7.409 1.00 87.62 84 GLN A CA 1
ATOM 625 C C . GLN A 1 84 ? 3.503 3.696 -7.016 1.00 87.62 84 GLN A C 1
ATOM 627 O O . GLN A 1 84 ? 4.730 3.821 -6.989 1.00 87.62 84 GLN A O 1
ATOM 632 N N . VAL A 1 85 ? 2.885 2.534 -6.778 1.00 87.38 85 VAL A N 1
ATOM 633 C CA . VAL A 1 85 ? 3.605 1.266 -6.588 1.00 87.38 85 VAL A CA 1
ATOM 634 C C . VAL A 1 85 ? 4.428 0.956 -7.837 1.00 87.38 85 VAL A C 1
ATOM 636 O O . VAL A 1 85 ? 5.651 0.874 -7.748 1.00 87.38 85 VAL A O 1
ATOM 639 N N . ALA A 1 86 ? 3.806 0.909 -9.018 1.00 86.69 86 ALA A N 1
ATOM 640 C CA . ALA A 1 86 ? 4.489 0.612 -10.279 1.00 86.69 86 ALA A CA 1
ATOM 641 C C . ALA A 1 86 ? 5.671 1.560 -10.551 1.00 86.69 86 ALA A C 1
ATOM 643 O O . ALA A 1 86 ? 6.754 1.119 -10.933 1.00 86.69 86 ALA A O 1
ATOM 644 N N . LYS A 1 87 ? 5.516 2.862 -10.276 1.00 86.00 87 LYS A N 1
ATOM 645 C CA . LYS A 1 87 ? 6.597 3.853 -10.398 1.00 86.00 87 LYS A CA 1
ATOM 646 C C . LYS A 1 87 ? 7.769 3.556 -9.459 1.00 86.00 87 LYS A C 1
ATOM 648 O O . LYS A 1 87 ? 8.920 3.765 -9.842 1.00 86.00 87 LYS A O 1
ATOM 653 N N . ARG A 1 88 ? 7.502 3.093 -8.234 1.00 85.62 88 ARG A N 1
ATOM 654 C CA . ARG A 1 88 ? 8.545 2.707 -7.267 1.00 85.62 88 ARG A CA 1
ATOM 655 C C . ARG A 1 88 ? 9.251 1.429 -7.689 1.00 85.62 88 ARG A C 1
ATOM 657 O O . ARG A 1 88 ? 10.478 1.421 -7.691 1.00 85.62 88 ARG A O 1
ATOM 664 N N . VAL A 1 89 ? 8.502 0.416 -8.122 1.00 86.00 89 VAL A N 1
ATOM 665 C CA . VAL A 1 89 ? 9.053 -0.823 -8.694 1.00 86.00 89 VAL A CA 1
ATOM 666 C C . VAL A 1 89 ? 9.959 -0.497 -9.875 1.00 86.00 89 VAL A C 1
ATOM 668 O O . VAL A 1 89 ? 11.136 -0.846 -9.864 1.00 86.00 89 VAL A O 1
ATOM 671 N N . HIS A 1 90 ? 9.460 0.278 -10.838 1.00 84.19 90 HIS A N 1
ATOM 672 C CA . HIS A 1 90 ? 10.234 0.673 -12.010 1.00 84.19 90 HIS A CA 1
ATOM 673 C C . HIS A 1 90 ? 11.507 1.441 -11.639 1.00 84.19 90 HIS A C 1
ATOM 675 O O . HIS A 1 90 ? 12.544 1.219 -12.246 1.00 84.19 90 HIS A O 1
ATOM 681 N N . ARG A 1 91 ? 11.465 2.321 -10.628 1.00 82.31 91 ARG A N 1
ATOM 682 C CA . ARG A 1 91 ? 12.666 3.010 -10.123 1.00 82.31 91 ARG A CA 1
ATOM 683 C C . ARG A 1 91 ? 13.647 2.058 -9.441 1.00 82.31 91 ARG A C 1
ATOM 685 O O . ARG A 1 91 ? 14.844 2.215 -9.647 1.00 82.31 91 ARG A O 1
ATOM 692 N N . LYS A 1 92 ? 13.156 1.106 -8.641 1.00 81.06 92 LYS A N 1
ATOM 693 C CA . LYS A 1 92 ? 13.985 0.135 -7.909 1.00 81.06 92 LYS A CA 1
ATOM 694 C C . LYS A 1 92 ? 14.719 -0.805 -8.862 1.00 81.06 92 LYS A C 1
ATOM 696 O O . LYS A 1 92 ? 15.890 -1.086 -8.647 1.00 81.06 92 LYS A O 1
ATOM 701 N N . PHE A 1 93 ? 14.043 -1.243 -9.919 1.00 82.31 93 PHE A N 1
ATOM 702 C CA . PHE A 1 93 ? 14.593 -2.157 -10.918 1.00 82.31 93 PHE A CA 1
ATOM 703 C C . PHE A 1 93 ? 15.057 -1.446 -12.193 1.00 82.31 93 PHE A C 1
ATOM 705 O O . PHE A 1 93 ? 15.291 -2.105 -13.205 1.00 82.31 93 PHE A O 1
ATOM 712 N N . ARG A 1 94 ? 15.189 -0.109 -12.189 1.00 74.56 94 ARG A N 1
ATOM 713 C CA . ARG A 1 94 ? 15.654 0.607 -13.381 1.00 74.56 94 ARG A CA 1
ATOM 714 C C . ARG A 1 94 ? 17.102 0.196 -13.652 1.00 74.56 94 ARG A C 1
ATOM 716 O O . ARG A 1 94 ? 17.952 0.452 -12.799 1.00 74.56 94 ARG A O 1
ATOM 723 N N . PRO A 1 95 ? 17.424 -0.382 -14.821 1.00 64.75 95 PRO A N 1
ATOM 724 C CA . PRO A 1 95 ? 18.798 -0.736 -15.133 1.00 64.75 95 PRO A CA 1
ATOM 725 C C . PRO A 1 95 ? 19.659 0.531 -15.175 1.00 64.75 95 PRO A C 1
ATOM 727 O O . PRO A 1 95 ? 19.286 1.535 -15.796 1.00 64.75 95 PRO A O 1
ATOM 730 N N . ALA A 1 96 ? 20.827 0.472 -14.532 1.00 58.97 96 ALA A N 1
ATOM 731 C CA . ALA A 1 96 ? 21.772 1.579 -14.355 1.00 58.97 96 ALA A CA 1
ATOM 732 C C . ALA A 1 96 ? 22.391 2.128 -15.668 1.00 58.97 96 ALA A C 1
ATOM 734 O O . ALA A 1 96 ? 23.273 2.979 -15.626 1.00 58.97 96 ALA A O 1
ATOM 735 N N . GLY A 1 97 ? 21.938 1.674 -16.842 1.00 53.88 97 GLY A N 1
ATOM 736 C CA . GLY A 1 97 ? 22.550 1.968 -18.143 1.00 53.88 97 GLY A CA 1
ATOM 737 C C . GLY A 1 97 ? 21.724 2.806 -19.126 1.00 53.88 97 GLY A C 1
ATOM 738 O O . GLY A 1 97 ? 22.248 3.174 -20.172 1.00 53.88 97 GLY A O 1
ATOM 739 N N . SER A 1 98 ? 20.465 3.153 -18.833 1.00 55.03 98 SER A N 1
ATOM 740 C CA . SER A 1 98 ? 19.599 3.856 -19.810 1.00 55.03 98 SER A CA 1
ATOM 741 C C . SER A 1 98 ? 19.928 5.345 -20.018 1.00 55.03 98 SER A C 1
ATOM 743 O O . SER A 1 98 ? 19.321 5.999 -20.860 1.00 55.03 98 SER A O 1
ATOM 745 N N . SER A 1 99 ? 20.917 5.887 -19.300 1.00 56.00 99 SER A N 1
ATOM 746 C CA . SER A 1 99 ? 21.439 7.248 -19.489 1.00 56.00 99 SER A CA 1
ATOM 747 C C . SER A 1 99 ? 22.801 7.306 -20.194 1.00 56.00 99 SER A C 1
ATOM 749 O O . SER A 1 99 ? 23.448 8.355 -20.180 1.00 56.00 99 SER A O 1
ATOM 751 N N . ARG A 1 100 ? 23.253 6.235 -20.865 1.00 54.88 100 ARG A N 1
ATOM 752 C CA . ARG A 1 100 ? 24.295 6.394 -21.892 1.00 54.88 100 ARG A CA 1
ATOM 753 C C . ARG A 1 100 ? 23.649 6.975 -23.149 1.00 54.88 100 ARG A C 1
ATOM 755 O O . ARG A 1 100 ? 23.128 6.242 -23.981 1.00 54.88 100 ARG A O 1
ATOM 762 N N . ARG A 1 101 ? 23.716 8.306 -23.301 1.00 58.12 101 ARG A N 1
ATOM 763 C CA . ARG A 1 101 ? 23.599 8.931 -24.630 1.00 58.12 101 ARG A CA 1
ATOM 764 C C . ARG A 1 101 ? 24.542 8.171 -25.576 1.00 58.12 101 ARG A C 1
ATOM 766 O O . ARG A 1 101 ? 25.711 7.999 -25.208 1.00 58.12 101 ARG A O 1
ATOM 773 N N . PRO A 1 102 ? 24.077 7.712 -26.747 1.00 56.31 102 PRO A N 1
ATOM 774 C CA . PRO A 1 102 ? 24.944 7.065 -27.719 1.00 56.31 102 PRO A CA 1
ATOM 775 C C . PRO A 1 102 ? 26.148 7.959 -28.041 1.00 56.31 102 PRO A C 1
ATOM 777 O O . PRO A 1 102 ? 26.003 9.166 -28.249 1.00 56.31 102 PRO A O 1
ATOM 780 N N . ALA A 1 103 ? 27.347 7.378 -28.076 1.00 56.56 103 ALA A N 1
ATOM 781 C CA . ALA A 1 103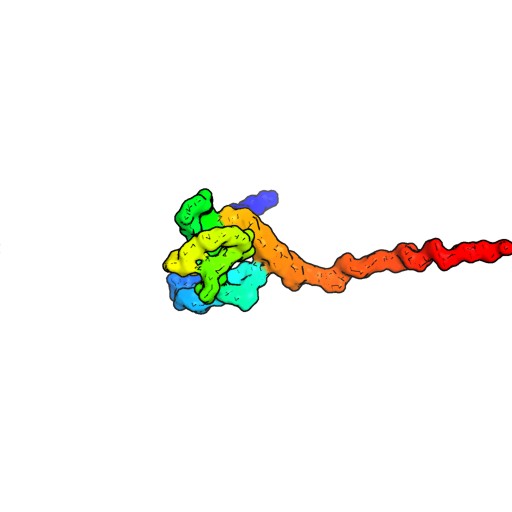 ? 28.600 8.111 -28.267 1.00 56.56 103 ALA A CA 1
ATOM 782 C C . ALA A 1 103 ? 28.691 8.864 -29.613 1.00 56.56 103 ALA A C 1
ATOM 784 O O . ALA A 1 103 ? 29.521 9.761 -29.752 1.00 56.56 103 ALA A O 1
ATOM 785 N N . TRP A 1 104 ? 27.823 8.554 -30.583 1.00 60.19 104 TRP A N 1
ATOM 786 C CA . TRP A 1 104 ? 27.798 9.213 -31.892 1.00 60.19 104 TRP A CA 1
ATOM 787 C C . TRP A 1 104 ? 27.288 10.662 -31.845 1.00 60.19 104 TRP A C 1
ATOM 789 O O . TRP A 1 104 ? 27.597 11.443 -32.736 1.00 60.19 104 TRP A O 1
ATOM 799 N N . GLN A 1 105 ? 26.593 11.073 -30.779 1.00 60.59 105 GLN A N 1
ATOM 800 C CA . GLN A 1 105 ? 26.029 12.425 -30.659 1.00 60.59 105 GLN A CA 1
ATOM 801 C C . GLN A 1 105 ? 27.015 13.474 -30.094 1.00 60.59 105 GLN A C 1
ATOM 803 O O . GLN A 1 105 ? 26.620 14.607 -29.834 1.00 60.59 105 GLN A O 1
ATOM 808 N N . ARG A 1 106 ? 28.292 13.115 -29.865 1.00 55.09 106 ARG A N 1
ATOM 809 C CA . ARG A 1 106 ? 29.335 14.033 -29.347 1.00 55.09 106 ARG A CA 1
ATOM 810 C C . ARG A 1 106 ? 30.266 14.625 -30.415 1.00 55.09 106 ARG A C 1
ATOM 812 O O . ARG A 1 106 ? 31.106 15.443 -30.062 1.00 55.09 106 ARG A O 1
ATOM 819 N N . ARG A 1 107 ? 30.161 14.240 -31.693 1.00 52.22 107 ARG A N 1
ATOM 820 C CA . ARG A 1 107 ? 31.128 14.629 -32.746 1.00 52.22 107 ARG A CA 1
ATOM 821 C C . ARG A 1 107 ? 30.540 15.531 -33.841 1.00 52.22 107 ARG A C 1
ATOM 823 O O . ARG A 1 107 ? 30.788 15.293 -35.014 1.00 52.22 107 ARG A O 1
ATOM 830 N N . SER A 1 108 ? 29.785 16.569 -33.483 1.00 54.94 108 SER A N 1
ATOM 831 C CA . SER A 1 108 ? 29.276 17.543 -34.473 1.00 54.94 108 SER A CA 1
ATOM 832 C C . SER A 1 108 ? 29.774 18.975 -34.264 1.00 54.94 108 SER A C 1
ATOM 834 O O . SER A 1 108 ? 29.191 19.903 -34.804 1.00 54.94 108 SER A O 1
ATOM 836 N N . ALA A 1 109 ? 30.871 19.173 -33.530 1.00 58.53 109 ALA A N 1
ATOM 837 C CA . ALA A 1 109 ? 31.523 20.479 -33.420 1.00 58.53 109 ALA A CA 1
ATOM 838 C C . ALA A 1 109 ? 33.027 20.370 -33.719 1.00 58.53 109 ALA A C 1
ATOM 840 O O . ALA A 1 109 ? 33.866 20.586 -32.853 1.00 58.53 109 ALA A O 1
ATOM 841 N N . VAL A 1 110 ? 33.367 19.998 -34.953 1.00 59.50 110 VAL A N 1
ATOM 842 C CA . VAL A 1 110 ? 34.654 20.362 -35.562 1.00 59.50 110 VAL A CA 1
ATOM 843 C C . VAL A 1 110 ? 34.310 21.020 -36.890 1.00 59.50 110 VAL A C 1
ATOM 845 O O . VAL A 1 110 ? 34.083 20.344 -37.890 1.00 59.50 110 VAL A O 1
ATOM 848 N N . SER A 1 111 ? 34.189 22.347 -36.871 1.00 60.19 111 SER A N 1
ATOM 849 C CA . SER A 1 111 ? 34.126 23.144 -38.094 1.00 60.19 111 SER A CA 1
ATOM 850 C C . SER A 1 111 ? 35.500 23.109 -38.774 1.00 60.19 111 SER A C 1
ATOM 852 O O . SER A 1 111 ? 36.507 23.327 -38.092 1.00 60.19 111 SER A O 1
ATOM 854 N N . PRO A 1 112 ? 35.582 22.845 -40.088 1.00 57.25 112 PRO A N 1
ATOM 855 C CA . PRO A 1 112 ? 36.839 22.922 -40.814 1.00 57.25 112 PRO A CA 1
ATOM 856 C C . PRO A 1 112 ? 37.262 24.389 -40.953 1.00 57.25 112 PRO A C 1
ATOM 858 O O . PRO A 1 112 ? 36.470 25.239 -41.359 1.00 57.25 112 PRO A O 1
ATOM 861 N N . ARG A 1 113 ? 38.522 24.677 -40.606 1.00 57.41 113 ARG A N 1
ATOM 862 C CA . ARG A 1 113 ? 39.183 25.945 -40.936 1.00 57.41 113 ARG A CA 1
ATOM 863 C C . ARG A 1 113 ? 39.269 26.076 -42.460 1.00 57.41 113 ARG A C 1
ATOM 865 O O . ARG A 1 113 ? 39.729 25.145 -43.121 1.00 57.41 113 ARG A O 1
ATOM 872 N N . ARG A 1 114 ? 38.877 27.233 -42.982 1.00 58.12 114 ARG A N 1
ATOM 873 C CA . ARG A 1 114 ? 39.422 27.812 -44.210 1.00 58.12 114 ARG A CA 1
ATOM 874 C C . ARG A 1 114 ? 39.934 29.198 -43.871 1.00 58.12 114 ARG A C 1
ATOM 876 O O . ARG A 1 114 ? 39.274 29.848 -43.031 1.00 58.12 114 ARG A O 1
#

=== Feature glossary ===
The record interleaves many kinds of information about one protein. Here is each kind framed as the question it answers.

Q: Are the domains correctly placed relative to each other?
A: Predicted aligned error is AlphaFold's pairwise confidence. Unlike pLDDT (per-residue), PAE is per-residue-pair and captures whether two parts of the structure are correctly placed relative to each other. Units are ångströms of expected positional error.

Q: Which residues are in helices, strands, or loops?
A: Eight-state secondary structure (DSSP): H is the canonical α-helix, G the tighter 3₁₀-helix, I the wider π-helix; E/B are β-structure, T and S are turns and bends, and '-' is everything else. DSSP derives these from the pattern of main-chain N–H···O=C hydrogen bonds, not from the sequence.

Q: What if only a Cα trace is available?
A: P-SEA three-state annotation labels each residue as helix, strand, or coil based purely on the geometry of the Cα trace. It serves as a fallback when the full backbone (and thus DSSP) is unavailable.

Q: What are the backbone torsion angles?
A: φ (phi) and ψ (psi) are the two rotatable backbone dihedrals per residue: φ is the C(i-1)–N–Cα–C torsion, ψ is the N–Cα–C–N(i+1) torsion, both in degrees on (−180°, 180°]. α-helical residues cluster near (−60°, −45°); β-strand residues near (−120°, +130°). A Ramachandran plot is simply a scatter of (φ, ψ) for every residue.

Q: What known structures does this most resemble?
A: Structural nearest neighbors (via Foldseek easy-search vs the PDB). Reported per hit: target PDB id, E-value, and alignment TM-score. A TM-score above ~0.5 is the conventional threshold for 'same fold'.

Q: What family and function is it annotated with?
A: Database cross-references. InterPro integrates a dozen domain/family signature databases into unified entries with residue-range hits. GO terms attach function/process/location labels with evidence codes. CATH codes position the fold in a four-level structural taxonomy. Organism is the NCBI-taxonomy species name.

Q: Which residues are buried vs exposed?
A: Solvent accessibility: the surface area of each residue that a 1.4 Å water probe can touch, in Å². When only backbone atoms are present the absolute values are lower than full-atom SASA (side chains contribute most of the area) and are flagged as backbone-only.

Q: What do the diagnostic plots show?
A: Three diagnostic plots accompany the re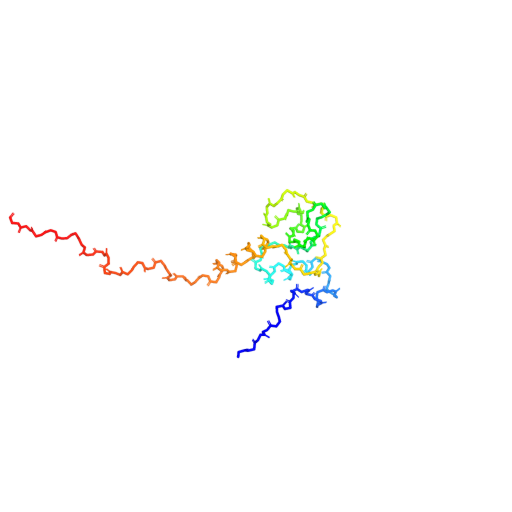cord. The Cα contact map visualizes the tertiary structure as a 2D adjacency matrix (8 Å cutoff, sequence-local contacts suppressed). The Ramachandran plot shows the distribution of backbone (φ, ψ) torsions, with points in the α and β basins reflecting secondary structure content. The PAE plot shows AlphaFold's inter-residue confidence as a color matrix.

Q: What is the amino-acid chain?
A: The amino-acid sequence is the protein's primary structure: the linear order of residues from the N-terminus to the C-terminus, written in one-letter code. Everything else here — the 3D coordinates, the secondary structure, the domain annotations — is ultimately a consequence of this string.

Q: What do the rendered images show?
A: The six renders are orthographic views along the three Cartesian axes in both directions. Representation (cartoon, sticks, or surface) and color scheme (sequence-rainbow or by-chain) vary across proteins so the training set covers all the common visualization conventions.

Q: Where is each backbone atom in 3D?
A: The mmCIF table is the protein's shape written out atom by atom. For each backbone N, Cα, C, and carbonyl O, it records an (x, y, z) coordinate triple in Å plus the residue type, chain letter, and residue number.

Q: How mobile is each atom in the crystal?
A: For experimental (PDB) structures, the B-factor (temperature factor) quantifies the positional spread of each atom in the crystal — a combination of thermal vibration and static disorder — in units of Å². High B-factors mark flexible loops or poorly resolved regions; low B-factors mark the rigid, well-ordered core.

Q: How big and how compact is the whole molecule?
A: Three whole-structure scalars: the radius of gyration (RMS distance of Cα from centroid, in Å), the count of Cα–Cα contacts (pairs closer than 8 Å and separated by more than four residues in sequence — i.e. tertiary, not local, contacts), and the bounding-box dimensions. Together they distinguish compact globular folds from extended fibres or disordered chains.

Q: What does the local fold look like, residue by residue?
A: A 3Di character summarizes, for each residue, the relative orientation of the Cα frame of its nearest spatial neighbor. Because it encodes fold topology rather than chemistry, 3Di alignments detect remote structural similarity that sequence alignment misses.

Q: How confident is the AlphaFold model at each residue?
A: For AlphaFold models, the B-factor field carries pLDDT — the model's own estimate of local accuracy on a 0–100 scale. Regions with pLDDT<50 should be treated as essentially unmodeled; they often correspond to intrinsically disordered segments.